Protein AF-A0A9W6NDG2-F1 (afdb_monomer_lite)

Sequence (120 aa):
MRDALAKLLATNRRLLDIEREAEAARCLPAAYANAIERVSVSGDGYYSRSTPEDIERVKAAQKKLAAEERRRGEIERDEMLRALGLELDAIRATLPGLAAAASIELGAIPRAMMEGRANG

pLDDT: mean 81.16, std 15.01, range [40.09, 95.56]

Structure (mmCIF, N/CA/C/O backbone):
data_AF-A0A9W6NDG2-F1
#
_entry.id   AF-A0A9W6NDG2-F1
#
loop_
_atom_site.group_PDB
_atom_site.id
_atom_site.type_symbol
_atom_site.label_atom_id
_atom_site.label_alt_id
_atom_site.label_comp_id
_atom_site.label_asym_id
_atom_site.label_entity_id
_atom_site.label_seq_id
_atom_site.pdbx_PDB_ins_code
_atom_site.Cartn_x
_atom_site.Cartn_y
_atom_site.Cartn_z
_atom_site.occupancy
_atom_site.B_iso_or_equiv
_atom_site.auth_seq_id
_atom_site.auth_comp_id
_atom_site.auth_asym_id
_atom_site.auth_atom_id
_atom_site.pdbx_PDB_model_num
ATOM 1 N N . MET A 1 1 ? -26.406 -8.071 23.190 1.00 55.78 1 MET A N 1
ATOM 2 C CA . MET A 1 1 ? -25.257 -7.672 24.040 1.00 55.78 1 MET A CA 1
ATOM 3 C C . MET A 1 1 ? -23.975 -8.439 23.670 1.00 55.78 1 MET A C 1
ATOM 5 O O . MET A 1 1 ? -23.238 -8.838 24.557 1.00 55.78 1 MET A O 1
ATOM 9 N N . ARG A 1 2 ? -23.703 -8.685 22.377 1.00 62.06 2 ARG A N 1
ATOM 10 C CA . ARG A 1 2 ? -22.411 -9.214 21.874 1.00 62.06 2 ARG A CA 1
ATOM 11 C C . ARG A 1 2 ? -21.864 -8.346 20.730 1.00 62.06 2 ARG A C 1
ATOM 13 O O . ARG A 1 2 ? -20.971 -8.761 19.993 1.00 62.06 2 ARG A O 1
ATOM 20 N N . ASP A 1 3 ? -22.440 -7.162 20.549 1.00 85.31 3 ASP A N 1
ATOM 21 C CA . ASP A 1 3 ? -22.227 -6.359 19.346 1.00 85.31 3 ASP A CA 1
ATOM 22 C C . ASP A 1 3 ? -20.915 -5.585 19.430 1.00 85.31 3 ASP A C 1
ATOM 24 O O . AS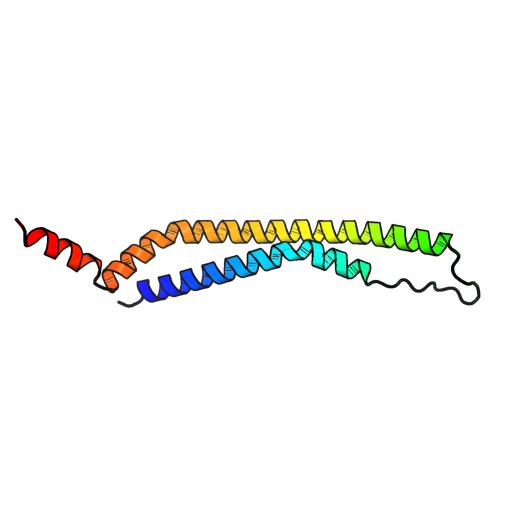P A 1 3 ? -20.247 -5.414 18.412 1.00 85.31 3 ASP A O 1
ATOM 28 N N . ALA A 1 4 ? -20.518 -5.133 20.624 1.00 84.06 4 ALA A N 1
ATOM 29 C CA . ALA A 1 4 ? -19.275 -4.389 20.792 1.00 84.06 4 ALA A CA 1
ATOM 30 C C . ALA A 1 4 ? -18.058 -5.312 20.668 1.00 84.06 4 ALA A C 1
ATOM 32 O O . ALA A 1 4 ? -17.102 -4.965 19.976 1.00 84.06 4 ALA A O 1
ATOM 33 N N . LEU A 1 5 ? -18.121 -6.515 21.251 1.00 85.00 5 LEU A N 1
ATOM 34 C CA . LEU A 1 5 ? -17.067 -7.522 21.098 1.00 85.00 5 LEU A CA 1
ATOM 35 C C . LEU A 1 5 ? -16.884 -7.945 19.630 1.00 85.00 5 LEU A C 1
ATOM 37 O O . LEU A 1 5 ? -15.759 -8.007 19.136 1.00 85.00 5 LEU A O 1
ATOM 41 N N . ALA A 1 6 ? -17.984 -8.209 18.918 1.00 89.12 6 ALA A N 1
ATOM 42 C CA . ALA A 1 6 ? -17.937 -8.585 17.507 1.00 89.12 6 ALA A CA 1
ATOM 43 C C . ALA A 1 6 ? -17.346 -7.463 16.636 1.00 89.12 6 ALA A C 1
ATOM 45 O O . ALA A 1 6 ? -16.504 -7.728 15.777 1.00 89.12 6 ALA A O 1
ATOM 46 N N . LYS A 1 7 ? -17.730 -6.205 16.898 1.00 90.44 7 LYS A N 1
ATOM 47 C CA . LYS A 1 7 ? -17.163 -5.030 16.221 1.00 90.44 7 LYS A CA 1
ATOM 48 C C . LYS A 1 7 ? -15.672 -4.876 16.512 1.00 90.44 7 LYS A C 1
ATOM 50 O O . LYS A 1 7 ? -14.912 -4.680 15.575 1.00 90.44 7 LYS A O 1
ATOM 55 N N . LEU A 1 8 ? -15.239 -5.046 17.762 1.00 88.94 8 LEU A N 1
ATOM 56 C CA . LEU A 1 8 ? -13.824 -4.976 18.140 1.00 88.94 8 LEU A CA 1
ATOM 57 C C . LEU A 1 8 ? -12.981 -6.039 17.413 1.00 88.94 8 LEU A C 1
ATOM 59 O O . LEU A 1 8 ? -11.905 -5.734 16.904 1.00 88.94 8 LEU A O 1
ATOM 63 N N . LEU A 1 9 ? -13.481 -7.276 17.318 1.00 89.50 9 LEU A N 1
ATOM 64 C CA . LEU A 1 9 ? -12.813 -8.350 16.575 1.00 89.50 9 LEU A CA 1
ATOM 65 C C . LEU A 1 9 ? -12.723 -8.042 15.075 1.00 89.50 9 LEU A C 1
ATOM 67 O O . LEU A 1 9 ? -11.677 -8.267 14.467 1.00 89.50 9 LEU A O 1
ATOM 71 N N . ALA A 1 10 ? -13.790 -7.498 14.484 1.00 92.44 10 ALA A N 1
ATOM 72 C CA . ALA A 1 10 ? -13.783 -7.064 13.090 1.00 92.44 10 ALA A CA 1
ATOM 73 C C . ALA A 1 10 ? -12.782 -5.919 12.854 1.00 92.44 10 ALA A C 1
ATOM 75 O O . ALA A 1 10 ? -12.019 -5.967 11.892 1.00 92.44 10 ALA A O 1
ATOM 76 N N . THR A 1 11 ? -12.723 -4.936 13.758 1.00 91.88 11 THR A N 1
ATOM 77 C CA . THR A 1 11 ? -11.747 -3.840 13.706 1.00 91.88 11 THR A CA 1
ATOM 78 C C . THR A 1 11 ? -10.311 -4.355 13.810 1.00 91.88 11 THR A C 1
ATOM 80 O O . THR A 1 11 ? -9.472 -3.959 13.007 1.00 91.88 11 THR A O 1
ATOM 83 N N . ASN A 1 12 ? -10.024 -5.289 14.724 1.00 90.69 12 ASN A N 1
ATOM 84 C CA . ASN A 1 12 ? -8.699 -5.912 14.829 1.00 90.69 12 ASN A CA 1
ATOM 85 C C . ASN A 1 12 ? -8.310 -6.666 13.555 1.00 90.69 12 ASN A C 1
ATOM 87 O O . ASN A 1 12 ? -7.174 -6.564 13.100 1.00 90.69 12 ASN A O 1
ATOM 91 N N . ARG A 1 13 ? -9.252 -7.394 12.947 1.00 93.88 13 ARG A N 1
ATOM 92 C CA . ARG A 1 13 ? -9.007 -8.054 11.663 1.00 93.88 13 ARG A CA 1
ATOM 93 C C . ARG A 1 13 ? -8.695 -7.038 10.564 1.00 93.88 13 ARG A C 1
ATOM 95 O O . ARG A 1 13 ? -7.747 -7.246 9.817 1.00 93.88 13 ARG A O 1
ATOM 102 N N . ARG A 1 14 ? -9.432 -5.924 10.509 1.00 94.75 14 ARG A N 1
ATOM 103 C CA . ARG A 1 14 ? -9.173 -4.871 9.522 1.00 94.75 14 ARG A CA 1
ATOM 104 C C . ARG A 1 14 ? -7.803 -4.221 9.712 1.00 94.75 14 ARG A C 1
ATOM 106 O O . ARG A 1 14 ? -7.142 -3.958 8.719 1.00 94.75 14 ARG A O 1
ATOM 113 N N . LEU A 1 15 ? -7.348 -4.016 10.951 1.00 91.56 15 LEU A N 1
ATOM 114 C CA . LEU A 1 15 ? -5.992 -3.520 11.223 1.00 91.56 15 LEU A CA 1
ATOM 115 C C . LEU A 1 15 ? -4.914 -4.440 10.629 1.00 91.56 15 LEU A C 1
ATOM 117 O O . LEU A 1 15 ? -3.996 -3.950 9.979 1.00 91.56 15 LEU A O 1
ATOM 121 N N . LEU A 1 16 ? -5.064 -5.760 10.780 1.00 92.94 16 LEU A N 1
ATOM 122 C CA . LEU A 1 16 ? -4.153 -6.737 10.167 1.00 92.94 16 LEU A CA 1
ATOM 123 C C . LEU A 1 16 ? -4.206 -6.692 8.632 1.00 92.94 16 LEU A C 1
ATOM 125 O O . LEU A 1 16 ? -3.173 -6.786 7.969 1.00 92.94 16 LEU A O 1
ATOM 129 N N . ASP A 1 17 ? -5.401 -6.536 8.059 1.00 94.88 17 ASP A N 1
ATOM 130 C CA . ASP A 1 17 ? -5.560 -6.405 6.608 1.00 94.88 17 ASP A CA 1
ATOM 131 C C . ASP A 1 17 ? -4.893 -5.119 6.086 1.00 94.88 17 ASP A C 1
ATOM 133 O O . ASP A 1 17 ? -4.199 -5.170 5.072 1.00 94.88 17 ASP A O 1
ATOM 137 N N . ILE A 1 18 ? -5.014 -3.998 6.810 1.00 92.69 18 ILE A N 1
ATOM 138 C CA . ILE A 1 18 ? -4.339 -2.730 6.489 1.00 92.69 18 ILE A CA 1
ATOM 139 C C . ILE A 1 18 ? -2.816 -2.893 6.514 1.00 92.69 18 ILE A C 1
ATOM 141 O O . ILE A 1 18 ? -2.141 -2.412 5.605 1.00 92.69 18 ILE A O 1
ATOM 145 N N . GLU A 1 19 ? -2.256 -3.576 7.517 1.00 92.31 19 GLU A N 1
ATOM 146 C CA . GLU A 1 19 ? -0.812 -3.845 7.571 1.00 92.31 19 GLU A CA 1
ATOM 147 C C . GLU A 1 19 ? -0.345 -4.642 6.347 1.00 92.31 19 GLU A C 1
ATOM 149 O O . GLU A 1 19 ? 0.666 -4.303 5.724 1.00 92.31 19 GLU A O 1
ATOM 154 N N . ARG A 1 20 ? -1.114 -5.661 5.947 1.00 93.50 20 ARG A N 1
ATOM 155 C CA . ARG A 1 20 ? -0.815 -6.471 4.760 1.00 93.50 20 ARG A CA 1
ATOM 156 C C . ARG A 1 20 ? -0.928 -5.667 3.462 1.00 93.50 20 A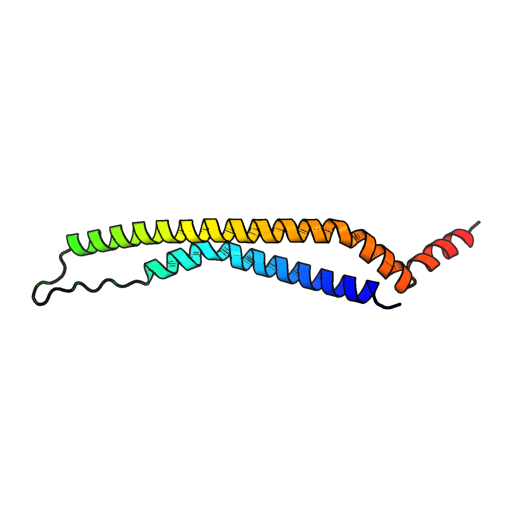RG A C 1
ATOM 158 O O . ARG A 1 20 ? -0.085 -5.812 2.579 1.00 93.50 20 ARG A O 1
ATOM 165 N N . GLU A 1 21 ? -1.960 -4.837 3.331 1.00 93.44 21 GLU A N 1
ATOM 166 C CA . GLU A 1 21 ? -2.175 -3.963 2.170 1.00 93.44 21 GLU A CA 1
ATOM 167 C C . GLU A 1 21 ? -1.081 -2.893 2.056 1.00 93.44 21 GLU A C 1
ATOM 169 O O . GLU A 1 21 ? -0.591 -2.633 0.958 1.00 93.44 21 GLU A O 1
ATOM 174 N N . ALA A 1 22 ? -0.636 -2.326 3.180 1.00 91.81 22 ALA A N 1
ATOM 175 C CA . ALA A 1 22 ? 0.465 -1.370 3.209 1.00 91.81 22 ALA A CA 1
ATOM 176 C C . ALA A 1 22 ? 1.783 -2.006 2.741 1.00 91.81 22 ALA A C 1
ATOM 178 O O . ALA A 1 22 ? 2.539 -1.378 1.998 1.00 91.81 22 ALA A O 1
ATOM 179 N N . GLU A 1 23 ? 2.052 -3.252 3.135 1.00 92.56 23 GLU A N 1
ATOM 180 C CA . GLU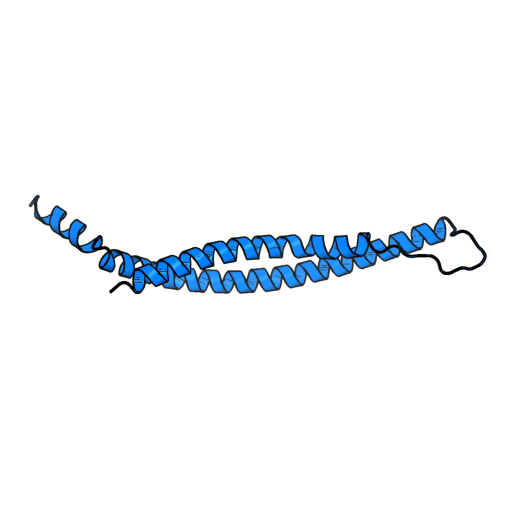 A 1 23 ? 3.233 -3.978 2.668 1.00 92.56 23 GLU A CA 1
ATOM 181 C C . GLU A 1 23 ? 3.156 -4.280 1.166 1.00 92.56 23 GLU A C 1
ATOM 183 O O . GLU A 1 23 ? 4.113 -4.029 0.435 1.00 92.56 23 GLU A O 1
ATOM 188 N N . ALA A 1 24 ? 1.990 -4.707 0.670 1.00 89.94 24 ALA A N 1
ATOM 189 C CA . ALA A 1 24 ? 1.775 -4.911 -0.762 1.00 89.94 24 ALA A CA 1
ATOM 190 C C . ALA A 1 24 ? 1.979 -3.614 -1.569 1.00 89.94 24 ALA A C 1
ATOM 192 O O . ALA A 1 24 ? 2.661 -3.630 -2.596 1.00 89.94 24 ALA A O 1
ATOM 193 N N . ALA A 1 25 ? 1.460 -2.482 -1.079 1.00 88.69 25 ALA A N 1
ATOM 194 C CA . ALA A 1 25 ? 1.637 -1.179 -1.716 1.00 88.69 25 ALA A CA 1
ATOM 195 C C . ALA A 1 25 ? 3.122 -0.785 -1.809 1.00 88.69 25 ALA A C 1
ATOM 197 O O . ALA A 1 25 ? 3.577 -0.292 -2.842 1.00 88.69 25 ALA A O 1
ATOM 198 N N . ARG A 1 26 ? 3.923 -1.052 -0.766 1.00 89.44 26 ARG A N 1
ATOM 199 C CA . ARG A 1 26 ? 5.373 -0.768 -0.766 1.00 89.44 26 ARG A CA 1
ATOM 200 C C . ARG A 1 26 ? 6.139 -1.536 -1.842 1.00 89.44 26 ARG A C 1
ATOM 202 O O . ARG A 1 26 ? 7.177 -1.051 -2.294 1.00 89.44 26 ARG A O 1
ATOM 209 N N . CYS A 1 27 ? 5.636 -2.691 -2.275 1.00 91.88 27 CYS A N 1
ATOM 210 C CA . CYS A 1 27 ? 6.245 -3.488 -3.338 1.00 91.88 27 CYS A CA 1
ATOM 211 C C . CYS A 1 27 ? 5.907 -3.000 -4.760 1.00 91.88 27 CYS A C 1
ATOM 213 O O . CYS A 1 27 ? 6.610 -3.387 -5.699 1.00 91.88 27 CYS A O 1
ATOM 215 N N . LEU A 1 28 ? 4.890 -2.145 -4.946 1.00 87.00 28 LEU A N 1
ATOM 216 C CA . LEU A 1 28 ? 4.432 -1.700 -6.273 1.00 87.00 28 LEU A CA 1
ATOM 217 C C . LEU A 1 28 ? 5.532 -1.066 -7.141 1.00 87.00 28 LEU A C 1
ATOM 219 O O . LEU A 1 28 ? 5.680 -1.500 -8.285 1.00 87.00 28 LEU A O 1
ATOM 223 N N . PRO A 1 29 ? 6.375 -0.134 -6.642 1.00 89.06 29 PRO A N 1
ATOM 224 C CA . PRO A 1 29 ? 7.432 0.460 -7.464 1.00 89.06 29 PRO A CA 1
ATOM 225 C C . PRO A 1 29 ? 8.382 -0.578 -8.070 1.00 89.06 29 PRO A C 1
ATOM 227 O O . PRO A 1 29 ? 8.810 -0.449 -9.216 1.00 89.06 29 PRO A O 1
ATOM 230 N N . ALA A 1 30 ? 8.711 -1.620 -7.301 1.00 87.06 30 ALA A N 1
ATOM 231 C CA . ALA A 1 30 ? 9.585 -2.694 -7.755 1.00 87.06 30 ALA A CA 1
ATOM 232 C C . ALA A 1 30 ? 8.871 -3.618 -8.751 1.00 87.06 30 ALA A C 1
ATOM 234 O O . ALA A 1 30 ? 9.467 -4.003 -9.752 1.00 87.06 30 ALA A O 1
ATOM 235 N N . ALA A 1 31 ? 7.597 -3.943 -8.515 1.00 87.00 31 ALA A N 1
ATOM 236 C CA . ALA A 1 31 ? 6.808 -4.768 -9.429 1.00 87.00 31 ALA A CA 1
ATOM 237 C C . ALA A 1 31 ? 6.689 -4.129 -10.825 1.00 87.00 31 ALA A C 1
ATOM 239 O O . ALA A 1 31 ? 6.907 -4.805 -11.831 1.00 87.00 31 ALA A O 1
ATOM 240 N N . TYR A 1 32 ? 6.425 -2.821 -10.875 1.00 83.12 32 TYR A N 1
ATOM 241 C CA . TYR A 1 32 ? 6.324 -2.052 -12.116 1.00 83.12 32 TYR A CA 1
ATOM 242 C C . TYR A 1 32 ? 7.664 -1.966 -12.860 1.00 83.12 32 TYR A C 1
ATOM 244 O O . TYR A 1 32 ? 7.724 -2.232 -14.060 1.00 83.12 32 TYR A O 1
ATOM 252 N N . ALA A 1 33 ? 8.762 -1.675 -12.154 1.00 81.38 33 ALA A N 1
ATOM 253 C CA . ALA A 1 33 ? 10.097 -1.656 -12.756 1.00 81.38 33 ALA A CA 1
ATOM 254 C C . ALA A 1 33 ? 10.486 -3.030 -13.338 1.00 81.38 33 ALA A C 1
ATOM 256 O O . ALA A 1 33 ? 10.915 -3.130 -14.489 1.00 81.38 33 ALA A O 1
ATOM 257 N N . ASN A 1 34 ? 10.260 -4.102 -12.572 1.00 85.69 34 ASN A N 1
ATOM 258 C CA . ASN A 1 34 ? 10.605 -5.468 -12.969 1.00 85.69 34 ASN A CA 1
ATOM 259 C C . ASN A 1 34 ? 9.798 -5.955 -14.181 1.00 85.69 34 ASN A C 1
ATOM 261 O O . ASN A 1 34 ? 10.292 -6.772 -14.957 1.00 85.69 34 ASN A O 1
ATOM 265 N N . ALA A 1 35 ? 8.562 -5.479 -14.361 1.00 80.88 35 ALA A N 1
ATOM 266 C CA . ALA A 1 35 ? 7.762 -5.812 -15.537 1.00 80.88 35 ALA A CA 1
ATOM 267 C C . ALA A 1 35 ? 8.445 -5.340 -16.833 1.00 80.88 35 ALA A C 1
ATOM 269 O O . ALA A 1 35 ? 8.439 -6.071 -17.822 1.00 80.88 35 ALA A O 1
ATOM 270 N N . ILE A 1 36 ? 9.099 -4.173 -16.802 1.00 81.69 36 ILE A N 1
ATOM 271 C CA . ILE A 1 36 ? 9.821 -3.608 -17.949 1.00 81.69 36 ILE A CA 1
ATOM 272 C C . ILE A 1 36 ? 11.158 -4.297 -18.196 1.00 81.69 36 ILE A C 1
ATOM 274 O O . ILE A 1 36 ? 11.506 -4.554 -19.346 1.00 81.69 36 ILE A O 1
ATOM 278 N N . GLU A 1 37 ? 11.892 -4.653 -17.143 1.00 74.12 37 GLU A N 1
ATOM 279 C CA . GLU A 1 37 ? 13.172 -5.362 -17.288 1.00 74.12 37 GLU A CA 1
ATOM 280 C C . GLU A 1 37 ? 13.021 -6.724 -17.986 1.00 74.12 37 GLU A C 1
ATOM 282 O O . GLU A 1 37 ? 13.960 -7.218 -18.609 1.00 74.12 37 GLU A O 1
ATOM 287 N N . ARG A 1 38 ? 11.823 -7.320 -17.935 1.00 73.75 38 ARG A N 1
ATOM 288 C CA . ARG A 1 38 ? 11.499 -8.590 -18.606 1.00 73.75 38 ARG A CA 1
ATOM 289 C C . ARG A 1 38 ? 11.041 -8.422 -20.057 1.00 73.75 38 ARG A C 1
ATOM 291 O O . ARG A 1 38 ? 10.884 -9.429 -20.747 1.00 73.75 38 ARG A O 1
ATOM 298 N N . VAL A 1 39 ? 10.835 -7.194 -20.537 1.00 71.75 39 VAL A N 1
ATOM 299 C CA . VAL A 1 39 ? 10.447 -6.930 -21.929 1.00 71.75 39 VAL A CA 1
ATOM 300 C C . VAL A 1 39 ? 11.652 -7.163 -22.838 1.00 71.75 39 VAL A C 1
ATOM 302 O O . VAL A 1 39 ? 12.559 -6.337 -22.918 1.00 71.75 39 VAL A O 1
ATOM 305 N N . SER A 1 40 ? 11.663 -8.286 -23.555 1.00 62.31 40 SER A N 1
ATOM 306 C CA . SER A 1 40 ? 12.647 -8.548 -24.605 1.00 62.31 40 SER A CA 1
ATOM 307 C C . SER A 1 40 ? 12.277 -7.788 -25.878 1.00 62.31 40 SER A C 1
ATOM 309 O O . SER A 1 40 ? 11.199 -8.002 -26.433 1.00 62.31 40 SER A O 1
ATOM 311 N N . VAL A 1 41 ? 13.176 -6.942 -26.378 1.00 62.38 41 VAL A N 1
ATOM 312 C CA . VAL A 1 41 ? 13.015 -6.300 -27.689 1.00 62.38 41 VAL A CA 1
ATOM 313 C C . VAL A 1 41 ? 13.640 -7.208 -28.746 1.00 62.38 41 VAL A C 1
ATOM 315 O O . VAL A 1 41 ? 14.860 -7.370 -28.772 1.00 62.38 41 VAL A O 1
ATOM 318 N N . SER A 1 42 ? 12.824 -7.824 -29.607 1.00 58.12 42 SER A N 1
ATOM 319 C CA . SER A 1 42 ? 13.339 -8.497 -30.804 1.00 58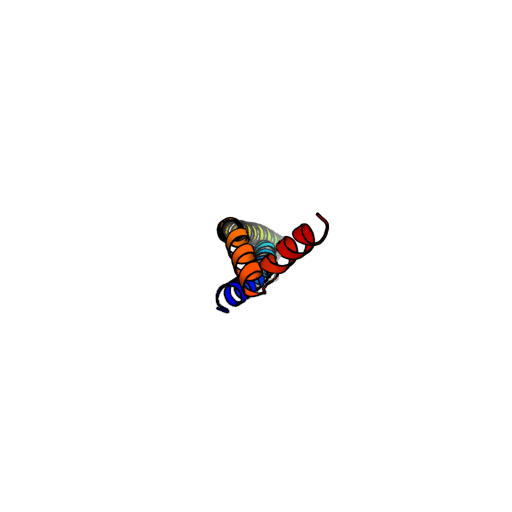.12 42 SER A CA 1
ATOM 320 C C . SER A 1 42 ? 13.580 -7.458 -31.894 1.00 58.12 42 SER A C 1
ATOM 322 O O . SER A 1 42 ? 12.661 -6.725 -32.258 1.00 58.12 42 SER A O 1
ATOM 324 N N . GLY A 1 43 ? 14.803 -7.391 -32.417 1.00 56.88 43 GLY A N 1
ATOM 325 C CA . GLY A 1 43 ? 15.098 -6.578 -33.592 1.00 56.88 43 GLY A CA 1
ATOM 326 C C . GLY A 1 43 ? 14.376 -7.147 -34.810 1.00 56.88 43 GLY A C 1
ATOM 327 O O . GLY A 1 43 ? 14.679 -8.257 -35.238 1.00 56.88 43 GLY A O 1
ATOM 328 N N . ASP A 1 44 ? 13.418 -6.400 -35.347 1.00 60.69 44 ASP A N 1
ATOM 329 C CA . ASP A 1 44 ? 12.777 -6.716 -36.618 1.00 60.69 44 ASP A CA 1
ATOM 330 C C . ASP A 1 44 ? 13.736 -6.285 -37.736 1.00 60.69 44 ASP A C 1
ATOM 332 O O . ASP A 1 44 ? 14.003 -5.098 -37.926 1.00 60.69 44 ASP A O 1
ATOM 336 N N . GLY A 1 45 ? 14.384 -7.239 -38.399 1.00 52.72 45 GLY A N 1
ATOM 337 C CA . GLY A 1 45 ? 15.458 -6.910 -39.332 1.00 52.72 45 GLY A CA 1
ATOM 338 C C . GLY A 1 45 ? 15.974 -8.118 -40.086 1.00 52.72 45 GLY A C 1
ATOM 339 O O . GLY A 1 45 ? 17.036 -8.648 -39.776 1.00 52.72 45 GLY A O 1
ATOM 340 N N . TYR A 1 46 ? 15.211 -8.514 -41.100 1.00 55.47 46 TYR A N 1
ATOM 341 C CA . TYR A 1 46 ? 15.348 -9.692 -41.958 1.00 55.47 46 TYR A CA 1
ATOM 342 C C . TYR A 1 46 ? 16.751 -10.024 -42.524 1.00 55.47 46 TYR A C 1
ATOM 344 O O . TYR A 1 46 ? 16.883 -11.102 -43.090 1.00 55.47 46 TYR A O 1
ATOM 352 N N . TYR A 1 47 ? 17.804 -9.197 -42.381 1.00 50.09 47 TYR A N 1
ATOM 353 C CA . TYR A 1 47 ? 19.135 -9.489 -42.955 1.00 50.09 47 TYR A CA 1
ATOM 354 C C . TYR A 1 47 ? 20.381 -8.946 -42.210 1.00 50.09 47 TYR A C 1
ATOM 356 O O . TYR A 1 47 ? 21.487 -9.089 -42.730 1.00 50.09 47 TYR A O 1
ATOM 364 N N . SER A 1 48 ? 20.293 -8.389 -40.993 1.00 61.19 48 SER A N 1
ATOM 365 C CA . SER A 1 48 ? 21.494 -7.906 -40.273 1.00 61.19 48 SER A CA 1
ATOM 366 C C . SER A 1 48 ? 21.465 -8.230 -38.782 1.00 61.19 48 SER A C 1
ATOM 368 O O . SER A 1 48 ? 20.517 -7.874 -38.086 1.00 61.19 48 SER A O 1
ATOM 370 N N . ARG A 1 49 ? 22.528 -8.875 -38.274 1.00 66.69 49 ARG A N 1
ATOM 371 C CA . ARG A 1 49 ? 22.735 -9.058 -36.826 1.00 66.69 49 ARG A CA 1
ATOM 372 C C . ARG A 1 49 ? 22.721 -7.688 -36.144 1.00 66.69 49 ARG A C 1
ATOM 374 O O . ARG A 1 49 ? 23.376 -6.773 -36.637 1.00 66.69 49 ARG A O 1
ATOM 381 N N . SER A 1 50 ? 22.012 -7.571 -35.021 1.00 68.94 50 SER A N 1
ATOM 382 C CA . SER A 1 50 ? 22.003 -6.357 -34.199 1.00 68.94 50 SER A CA 1
ATOM 383 C C . SER A 1 50 ? 23.430 -5.910 -33.901 1.00 68.94 50 SER A C 1
ATOM 385 O O . SER A 1 50 ? 24.259 -6.717 -33.466 1.00 68.94 50 SER A O 1
ATOM 387 N N . THR A 1 51 ? 23.727 -4.636 -34.146 1.00 78.31 51 THR A N 1
ATOM 388 C CA . THR A 1 51 ? 25.038 -4.083 -33.808 1.00 78.31 51 THR A CA 1
ATOM 389 C C . THR A 1 51 ? 25.133 -3.854 -32.294 1.00 78.31 51 THR A C 1
ATOM 391 O O . THR A 1 51 ? 24.103 -3.716 -31.624 1.00 78.31 51 THR A O 1
ATOM 394 N N . PRO A 1 52 ? 26.344 -3.782 -31.714 1.00 80.50 52 PRO A N 1
ATOM 395 C CA . PRO A 1 52 ? 26.512 -3.392 -30.314 1.00 80.50 52 PRO A CA 1
ATOM 396 C C . PRO A 1 52 ? 25.816 -2.065 -29.963 1.00 80.50 52 PRO A C 1
ATOM 398 O O . PRO A 1 52 ? 25.250 -1.939 -28.881 1.00 80.50 52 PRO A O 1
ATOM 401 N N . GLU A 1 53 ? 25.781 -1.103 -30.888 1.00 82.50 53 GLU A N 1
ATOM 402 C CA . GLU A 1 53 ? 25.092 0.182 -30.702 1.00 82.50 53 GLU A CA 1
ATOM 403 C C . GLU A 1 53 ? 23.566 0.038 -30.624 1.00 82.50 53 GLU A C 1
ATOM 405 O O . GLU A 1 53 ? 22.911 0.771 -29.882 1.00 82.50 53 GLU A O 1
ATOM 410 N N . ASP A 1 54 ? 22.978 -0.913 -31.352 1.00 78.25 54 ASP A N 1
ATOM 411 C CA . ASP A 1 54 ? 21.538 -1.191 -31.278 1.00 78.25 5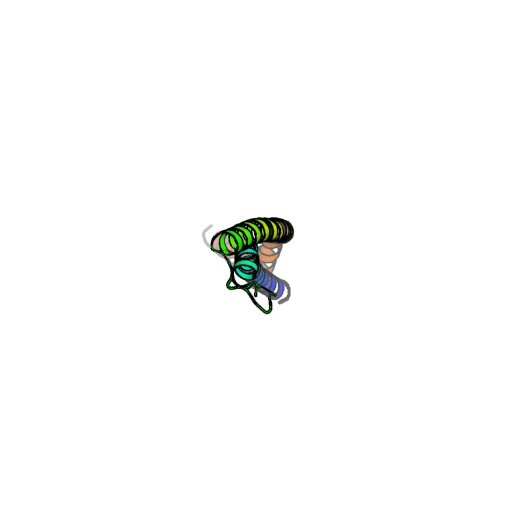4 ASP A CA 1
ATOM 412 C C . ASP A 1 54 ? 21.169 -1.817 -29.932 1.00 78.25 54 ASP A C 1
ATOM 414 O O . ASP A 1 54 ? 20.169 -1.438 -29.320 1.00 78.25 54 ASP A O 1
ATOM 418 N N . ILE A 1 55 ? 22.019 -2.715 -29.426 1.00 80.81 55 ILE A N 1
ATOM 419 C CA . ILE A 1 55 ? 21.860 -3.327 -28.102 1.00 80.81 55 ILE A CA 1
ATOM 420 C C . ILE A 1 55 ? 21.928 -2.254 -27.007 1.00 80.81 55 ILE A C 1
ATOM 422 O O . ILE A 1 55 ? 21.084 -2.232 -26.111 1.00 80.81 55 ILE A O 1
ATOM 426 N N . GLU A 1 56 ? 22.893 -1.336 -27.083 1.00 84.12 56 GLU A N 1
ATOM 427 C CA . GLU A 1 56 ? 23.017 -0.250 -26.105 1.00 84.12 56 GLU A CA 1
ATOM 428 C C . GLU A 1 56 ? 21.847 0.744 -26.181 1.00 84.12 56 GLU A C 1
ATOM 430 O O . GLU A 1 56 ? 21.340 1.178 -25.143 1.00 84.12 56 GLU A O 1
ATOM 435 N N . ARG A 1 57 ? 21.332 1.047 -27.383 1.00 83.56 57 ARG A N 1
ATOM 436 C CA . ARG A 1 57 ? 20.119 1.870 -27.549 1.00 83.56 57 ARG A CA 1
ATOM 437 C C . ARG A 1 57 ? 18.888 1.221 -26.918 1.00 83.56 57 ARG A C 1
ATOM 439 O O . ARG A 1 57 ? 18.139 1.902 -26.216 1.00 83.56 57 ARG A O 1
ATOM 446 N N . VAL A 1 58 ? 18.705 -0.085 -27.110 1.00 82.75 58 VAL A N 1
ATOM 447 C CA . VAL A 1 58 ? 17.611 -0.851 -26.493 1.00 82.75 58 VAL A CA 1
ATOM 448 C C . VAL A 1 58 ? 17.729 -0.851 -24.970 1.00 82.75 58 VAL A C 1
ATOM 450 O O . VAL A 1 58 ? 16.754 -0.531 -24.293 1.00 82.75 58 VAL A O 1
ATOM 453 N N . LYS A 1 59 ? 18.917 -1.118 -24.415 1.00 84.00 59 LYS A N 1
ATOM 454 C CA . LYS A 1 59 ? 19.144 -1.066 -22.960 1.00 84.00 59 LYS A CA 1
ATOM 455 C C . LYS A 1 59 ? 18.870 0.322 -22.383 1.00 84.00 59 LYS A C 1
ATOM 457 O O . LYS A 1 59 ? 18.263 0.445 -21.320 1.00 84.00 59 LYS A O 1
ATOM 462 N N . ALA A 1 60 ? 19.296 1.379 -23.076 1.00 86.25 60 ALA A N 1
ATOM 463 C CA . ALA A 1 60 ? 19.042 2.750 -22.649 1.00 86.25 60 ALA A CA 1
ATOM 464 C C . ALA A 1 60 ? 17.538 3.076 -22.645 1.00 86.25 60 ALA A C 1
ATOM 466 O O . ALA A 1 60 ? 17.055 3.719 -21.711 1.00 86.25 60 ALA A O 1
ATOM 467 N N . ALA A 1 61 ? 16.794 2.607 -23.651 1.00 85.75 61 ALA A N 1
ATOM 468 C CA . ALA A 1 61 ? 15.342 2.749 -23.710 1.00 85.75 61 ALA A CA 1
ATOM 469 C C . ALA A 1 61 ? 14.639 1.952 -22.597 1.00 85.75 61 ALA A C 1
ATOM 471 O O . ALA A 1 61 ? 13.811 2.517 -21.885 1.00 85.75 61 ALA A O 1
ATOM 472 N N . GLN A 1 62 ? 15.026 0.691 -22.375 1.00 85.69 62 GLN A N 1
ATOM 473 C CA . GLN A 1 62 ? 14.514 -0.145 -21.280 1.00 85.69 62 GLN A CA 1
ATOM 474 C C . GLN A 1 62 ? 14.748 0.507 -19.916 1.00 85.69 62 GLN A C 1
ATOM 476 O O . GLN A 1 62 ? 13.835 0.569 -19.100 1.00 85.69 62 GLN A O 1
ATOM 481 N N . LYS A 1 63 ? 15.942 1.065 -19.679 1.00 87.44 63 LYS A N 1
AT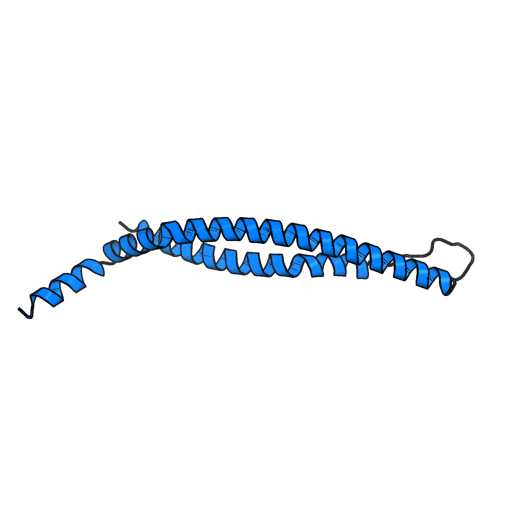OM 482 C CA . LYS A 1 63 ? 16.264 1.754 -18.423 1.00 87.44 63 LYS A CA 1
ATOM 483 C C . LYS A 1 63 ? 15.397 2.994 -18.197 1.00 87.44 63 LYS A C 1
ATOM 485 O O . LYS A 1 63 ? 14.963 3.231 -17.072 1.00 87.44 63 LYS A O 1
ATOM 490 N N . LYS A 1 64 ? 15.145 3.789 -19.244 1.00 88.62 64 LYS A N 1
ATOM 491 C CA . LYS A 1 64 ? 14.244 4.952 -19.158 1.00 88.62 64 LYS A CA 1
ATOM 492 C C . LYS A 1 64 ? 12.814 4.518 -18.849 1.00 88.62 64 LYS A C 1
ATOM 494 O O . LYS A 1 64 ? 12.221 5.039 -17.912 1.00 88.62 64 LYS A O 1
ATOM 499 N N . LEU A 1 65 ? 12.310 3.522 -19.574 1.00 88.31 65 LEU A N 1
ATOM 500 C CA . LEU A 1 65 ? 10.956 3.009 -19.386 1.00 88.31 65 LEU A CA 1
ATOM 501 C C . LEU A 1 65 ? 10.771 2.381 -17.993 1.00 88.31 65 LEU A C 1
ATOM 503 O O . LEU A 1 65 ? 9.774 2.641 -17.331 1.00 88.31 65 LEU A O 1
ATOM 507 N N . ALA A 1 66 ? 11.761 1.637 -17.491 1.00 87.56 66 ALA A N 1
ATOM 508 C CA . ALA A 1 66 ? 11.726 1.070 -16.143 1.00 87.56 66 ALA A CA 1
ATOM 509 C C . ALA A 1 66 ? 11.685 2.162 -15.060 1.00 87.56 66 ALA A C 1
ATOM 511 O O . ALA A 1 66 ? 10.990 2.010 -14.057 1.00 87.56 66 ALA A O 1
ATOM 512 N N . ALA A 1 67 ? 12.392 3.280 -15.262 1.00 88.62 67 ALA A N 1
ATOM 513 C CA . ALA A 1 67 ? 12.341 4.421 -14.350 1.00 88.62 67 ALA A CA 1
ATOM 514 C C . ALA A 1 67 ? 10.976 5.134 -14.376 1.00 88.62 67 ALA A C 1
ATOM 516 O O . ALA A 1 67 ? 10.480 5.544 -13.326 1.00 88.62 67 ALA A O 1
ATOM 517 N N . GLU A 1 68 ? 10.355 5.262 -15.550 1.00 91.56 68 GLU A N 1
ATOM 518 C CA . GLU A 1 68 ? 9.009 5.829 -15.693 1.00 91.56 68 GLU A CA 1
ATOM 519 C C . GLU A 1 68 ? 7.948 4.952 -15.019 1.00 91.56 68 GLU A C 1
ATOM 521 O O . GLU A 1 68 ? 7.136 5.459 -14.243 1.00 91.56 68 GLU A O 1
ATOM 526 N N . GLU A 1 69 ? 7.993 3.638 -15.238 1.00 90.25 69 GLU A N 1
ATOM 527 C CA . GLU A 1 69 ? 7.074 2.696 -14.595 1.00 90.25 69 GLU A CA 1
ATOM 528 C C . GLU A 1 69 ? 7.293 2.616 -13.083 1.00 90.25 69 GLU A C 1
ATOM 530 O O . GLU A 1 69 ? 6.329 2.612 -12.318 1.00 90.25 69 GLU A O 1
ATOM 535 N N . ARG A 1 70 ? 8.546 2.661 -12.613 1.00 91.31 70 ARG A N 1
ATOM 536 C CA . ARG A 1 70 ? 8.832 2.777 -11.178 1.00 91.31 70 ARG A CA 1
ATOM 537 C C . ARG A 1 70 ? 8.143 3.998 -10.573 1.00 91.31 70 ARG A C 1
ATOM 539 O O . ARG A 1 70 ? 7.521 3.884 -9.520 1.00 91.31 70 ARG A O 1
ATOM 546 N N . ARG A 1 71 ? 8.233 5.154 -11.239 1.00 93.06 71 ARG A N 1
ATOM 547 C CA . ARG A 1 71 ? 7.599 6.398 -10.783 1.00 93.06 71 ARG A CA 1
ATOM 548 C C . ARG A 1 71 ? 6.075 6.278 -10.742 1.00 93.06 71 ARG A C 1
ATOM 550 O O . ARG A 1 71 ? 5.459 6.806 -9.822 1.00 93.06 71 ARG A O 1
ATOM 557 N N . ARG A 1 72 ? 5.463 5.570 -11.697 1.00 91.75 72 ARG A N 1
ATOM 558 C CA . ARG A 1 72 ? 4.025 5.249 -11.653 1.00 91.75 72 ARG A CA 1
ATOM 559 C C . ARG A 1 72 ? 3.681 4.408 -10.425 1.00 91.75 72 ARG A C 1
ATOM 561 O O . ARG A 1 72 ? 2.777 4.779 -9.685 1.00 91.75 72 ARG A O 1
ATOM 568 N N . GLY A 1 73 ? 4.462 3.363 -10.153 1.00 91.19 73 GLY A N 1
ATOM 569 C CA . GLY A 1 73 ? 4.293 2.549 -8.948 1.00 91.19 73 GLY A CA 1
ATOM 570 C C . GLY A 1 73 ? 4.507 3.330 -7.643 1.00 91.19 73 GLY A C 1
ATOM 571 O O . GLY A 1 73 ? 3.870 3.024 -6.642 1.00 91.19 73 GLY A O 1
ATOM 572 N N . GLU A 1 74 ? 5.368 4.355 -7.629 1.00 93.12 74 GLU A N 1
ATOM 573 C CA . GLU A 1 74 ? 5.541 5.254 -6.473 1.00 93.12 74 GLU A CA 1
ATOM 574 C C . GLU A 1 74 ? 4.305 6.124 -6.230 1.00 93.12 74 GLU A C 1
ATOM 576 O O . GLU A 1 74 ? 3.880 6.250 -5.084 1.00 93.12 74 GLU A O 1
ATOM 581 N N . ILE A 1 75 ? 3.701 6.667 -7.291 1.00 94.81 75 ILE A N 1
ATOM 582 C CA . ILE A 1 75 ? 2.456 7.444 -7.197 1.00 94.81 75 ILE A CA 1
ATOM 583 C C . ILE A 1 75 ? 1.324 6.563 -6.660 1.00 94.81 75 ILE A C 1
ATOM 585 O O . ILE A 1 75 ? 0.674 6.935 -5.687 1.00 94.81 75 ILE A O 1
ATOM 589 N N . GLU A 1 76 ? 1.133 5.376 -7.240 1.00 93.75 76 GLU A N 1
ATOM 590 C CA . GLU A 1 76 ? 0.080 4.447 -6.813 1.00 93.75 76 GLU A CA 1
ATOM 591 C C . GLU A 1 76 ? 0.286 3.986 -5.362 1.00 93.75 76 GLU A C 1
ATOM 593 O O . GLU A 1 76 ? -0.650 4.005 -4.561 1.00 93.75 76 GLU A O 1
ATOM 598 N N . ARG A 1 77 ? 1.529 3.659 -4.977 1.00 95.56 77 ARG A N 1
ATOM 599 C CA . ARG A 1 77 ? 1.881 3.369 -3.580 1.00 95.56 77 ARG A CA 1
ATOM 600 C C . ARG A 1 77 ? 1.463 4.515 -2.663 1.00 95.56 77 ARG A C 1
ATOM 602 O O . ARG A 1 77 ? 0.870 4.260 -1.618 1.00 95.56 77 ARG A O 1
ATOM 609 N N . ASP A 1 78 ? 1.813 5.750 -3.004 1.00 95.25 78 ASP A N 1
ATOM 610 C CA . ASP A 1 78 ? 1.564 6.904 -2.139 1.00 95.25 78 ASP A CA 1
ATOM 611 C C . ASP A 1 78 ? 0.064 7.192 -1.997 1.00 95.25 78 ASP A C 1
ATOM 613 O O . ASP A 1 78 ? -0.404 7.492 -0.896 1.00 95.25 78 ASP A O 1
ATOM 617 N N . GLU A 1 79 ? -0.708 7.029 -3.072 1.00 95.06 79 GLU A N 1
ATOM 618 C CA . GLU A 1 79 ? -2.170 7.114 -3.042 1.00 95.06 79 GLU A CA 1
ATOM 619 C C . GLU A 1 79 ? -2.784 6.037 -2.138 1.00 95.06 79 GLU A C 1
ATOM 621 O O . GLU A 1 79 ? -3.599 6.357 -1.265 1.00 95.06 79 GLU A O 1
ATOM 626 N N . MET A 1 80 ? -2.345 4.781 -2.274 1.00 94.12 80 MET A N 1
ATOM 627 C CA . MET A 1 80 ? -2.801 3.678 -1.425 1.00 94.12 80 MET A CA 1
ATOM 628 C C . MET A 1 80 ? -2.440 3.901 0.046 1.00 94.12 80 MET A C 1
ATOM 630 O O . MET A 1 80 ? -3.303 3.803 0.917 1.00 94.12 80 MET A O 1
ATOM 634 N N . LEU A 1 81 ? -1.184 4.247 0.344 1.00 93.50 81 LEU A N 1
ATOM 635 C CA . LEU A 1 81 ? -0.732 4.491 1.716 1.00 93.50 81 LEU A CA 1
ATOM 636 C C . LEU A 1 81 ? -1.463 5.674 2.353 1.00 93.50 81 LEU A C 1
ATOM 638 O O . LEU A 1 81 ? -1.771 5.632 3.545 1.00 93.50 81 LEU A O 1
ATOM 642 N N . ARG A 1 82 ? -1.787 6.711 1.574 1.00 95.50 82 ARG A N 1
ATOM 643 C CA . ARG A 1 82 ? -2.595 7.835 2.053 1.00 95.50 82 ARG A CA 1
ATOM 644 C C . ARG A 1 82 ? -4.015 7.397 2.404 1.00 95.50 82 ARG A C 1
ATOM 646 O O . ARG A 1 82 ? -4.511 7.785 3.460 1.00 95.50 82 ARG A O 1
ATOM 653 N N . ALA A 1 83 ? -4.660 6.600 1.553 1.00 94.56 83 ALA A N 1
ATOM 654 C CA . ALA A 1 83 ? -5.998 6.075 1.822 1.00 94.56 83 ALA A CA 1
ATOM 655 C C . ALA A 1 83 ? -6.016 5.185 3.078 1.00 94.56 83 ALA A C 1
ATOM 657 O O . ALA A 1 83 ? -6.848 5.390 3.963 1.00 94.56 83 ALA A O 1
ATOM 658 N N . LEU A 1 84 ? -5.044 4.275 3.205 1.00 93.75 84 LEU A N 1
ATOM 659 C CA . LEU A 1 84 ? -4.872 3.426 4.389 1.00 93.75 84 LEU A CA 1
ATOM 660 C C . LEU A 1 84 ? -4.591 4.245 5.657 1.00 93.75 84 LEU A C 1
ATOM 662 O O . LEU A 1 84 ? -5.101 3.920 6.726 1.00 93.75 84 LEU A O 1
ATOM 666 N N . GLY A 1 85 ? -3.815 5.327 5.549 1.00 93.88 85 GLY A N 1
ATOM 667 C CA . GLY A 1 85 ? -3.560 6.248 6.658 1.00 93.88 85 GLY A CA 1
ATOM 668 C C . GLY A 1 85 ? -4.839 6.908 7.179 1.00 93.88 85 GLY A C 1
ATOM 669 O O . GLY A 1 85 ? -5.079 6.909 8.385 1.00 93.88 85 GLY A O 1
ATOM 670 N N . LEU A 1 86 ? -5.700 7.392 6.278 1.00 94.94 86 LEU A N 1
ATOM 671 C CA . LEU A 1 86 ? -7.000 7.966 6.650 1.00 94.94 86 LEU A CA 1
ATOM 672 C C . LEU A 1 86 ? -7.910 6.933 7.327 1.00 94.94 86 LEU A C 1
ATOM 674 O O . LEU A 1 86 ? -8.597 7.251 8.298 1.00 94.94 86 LEU A O 1
ATOM 678 N N . GLU A 1 87 ? -7.903 5.694 6.837 1.00 94.62 87 GLU A N 1
ATOM 679 C CA . GLU A 1 87 ? -8.663 4.607 7.452 1.00 94.62 87 GLU A CA 1
ATOM 680 C C . GLU A 1 87 ? -8.140 4.262 8.856 1.00 94.62 87 GLU A C 1
ATOM 682 O O . GLU A 1 87 ? -8.930 4.121 9.793 1.00 94.62 87 GLU A O 1
ATOM 687 N N . LEU A 1 88 ? -6.817 4.191 9.036 1.00 93.31 88 LEU A N 1
ATOM 688 C CA . LEU A 1 88 ? -6.195 3.975 10.346 1.00 93.31 88 LEU A CA 1
ATOM 689 C C . LEU A 1 88 ? -6.579 5.060 11.346 1.00 93.31 88 LEU A C 1
ATOM 691 O O . LEU A 1 88 ? -6.864 4.746 12.502 1.00 93.31 88 LEU A O 1
ATOM 695 N N . ASP A 1 89 ? -6.610 6.319 10.923 1.00 93.25 89 ASP A N 1
ATOM 696 C CA . ASP A 1 89 ? -6.988 7.426 11.797 1.00 93.25 89 ASP A CA 1
ATOM 697 C C . ASP A 1 89 ? -8.468 7.349 12.203 1.00 93.25 89 ASP A C 1
ATOM 699 O O . ASP A 1 89 ? -8.799 7.552 13.376 1.00 93.25 89 ASP A O 1
ATOM 703 N N . ALA A 1 90 ? -9.355 6.943 11.289 1.00 92.12 90 ALA A N 1
ATOM 704 C CA . ALA A 1 90 ? -10.759 6.680 11.610 1.00 92.12 90 ALA A CA 1
ATOM 705 C C . ALA A 1 90 ? -10.926 5.510 12.602 1.00 92.12 90 ALA A C 1
ATOM 707 O O . ALA A 1 90 ? -11.716 5.588 13.551 1.00 92.12 90 ALA A O 1
ATOM 708 N N . ILE A 1 91 ? -10.151 4.433 12.433 1.00 92.00 91 ILE A N 1
ATOM 709 C CA . ILE A 1 91 ? -10.137 3.309 13.377 1.00 92.00 91 ILE A CA 1
ATOM 710 C C . ILE A 1 91 ? -9.621 3.769 14.744 1.00 92.00 91 ILE A C 1
ATOM 712 O O . ILE A 1 91 ? -10.257 3.496 15.760 1.00 92.00 91 ILE A O 1
ATOM 716 N N . ARG A 1 92 ? -8.517 4.520 14.797 1.00 90.94 92 ARG A N 1
ATOM 717 C CA . ARG A 1 92 ? -7.949 5.048 16.050 1.00 90.94 92 ARG A CA 1
ATOM 718 C C . ARG A 1 92 ? -8.926 5.938 16.810 1.00 90.94 92 ARG A C 1
ATOM 720 O O . ARG A 1 92 ? -8.961 5.874 18.035 1.00 90.94 92 ARG A O 1
ATOM 727 N N . ALA A 1 93 ? -9.737 6.724 16.104 1.00 92.31 93 ALA A N 1
ATOM 728 C CA . ALA A 1 93 ? -10.760 7.560 16.723 1.00 92.31 93 ALA A CA 1
ATOM 729 C C . ALA A 1 93 ? -11.877 6.740 17.398 1.00 92.31 93 ALA A C 1
ATOM 731 O O . ALA A 1 93 ? -12.432 7.161 18.411 1.00 92.31 93 ALA A O 1
ATOM 732 N N . THR A 1 94 ? -12.209 5.562 16.860 1.00 90.19 94 THR A N 1
ATOM 733 C CA . THR A 1 94 ? -13.353 4.748 17.314 1.00 90.19 94 THR A CA 1
ATOM 734 C C . THR A 1 94 ? -12.966 3.602 18.253 1.00 90.19 94 THR A C 1
ATOM 736 O O . THR A 1 94 ? -13.774 3.187 19.091 1.00 90.19 94 THR A O 1
ATOM 739 N N . LEU A 1 95 ? -11.725 3.116 18.164 1.00 89.19 95 LEU A N 1
ATOM 740 C CA . LEU A 1 95 ? -11.224 1.962 18.910 1.00 89.19 95 LEU A CA 1
ATOM 741 C C . LEU A 1 95 ? -11.354 2.099 20.441 1.00 89.19 95 LEU A C 1
ATOM 743 O O . LEU A 1 95 ? -11.802 1.132 21.060 1.00 89.19 95 LEU A O 1
ATOM 747 N N . PRO A 1 96 ? -11.063 3.255 21.081 1.00 90.31 96 PRO A N 1
ATOM 748 C CA . PRO A 1 96 ? -11.219 3.395 22.531 1.00 90.31 96 PRO A CA 1
ATOM 749 C C . PRO A 1 96 ? -12.668 3.203 22.996 1.00 90.31 96 PRO A C 1
ATOM 751 O O . PRO A 1 96 ? -12.919 2.528 23.994 1.00 90.31 96 PRO A O 1
ATOM 754 N N . GLY A 1 97 ? -13.633 3.747 22.246 1.00 88.81 97 GLY A N 1
ATOM 755 C CA . GLY A 1 97 ? -15.059 3.604 22.549 1.00 88.81 97 GLY A CA 1
ATOM 756 C C . GLY A 1 97 ? -15.542 2.161 22.397 1.00 88.81 97 GLY A C 1
ATOM 757 O O . GLY A 1 97 ? -16.270 1.655 23.253 1.00 88.81 97 GLY A O 1
ATOM 758 N N . LEU A 1 98 ? -15.083 1.468 21.350 1.00 88.81 98 LEU A N 1
ATOM 759 C CA . LEU A 1 98 ? -15.373 0.047 21.143 1.00 88.81 98 LEU A CA 1
ATOM 760 C C . LEU A 1 98 ? -14.755 -0.833 22.238 1.00 88.81 98 LEU A C 1
ATOM 762 O O . LEU A 1 98 ? -15.427 -1.727 22.749 1.00 88.81 98 LEU A O 1
ATOM 766 N N . ALA A 1 99 ? -13.511 -0.562 22.638 1.00 86.88 99 ALA A N 1
ATOM 767 C CA . ALA A 1 99 ? -12.826 -1.296 23.700 1.00 86.88 99 ALA A CA 1
ATOM 768 C C . ALA A 1 99 ? -13.511 -1.117 25.064 1.00 86.88 99 ALA A C 1
ATOM 770 O O . ALA A 1 99 ? -13.695 -2.092 25.799 1.00 86.88 99 ALA A O 1
ATOM 771 N N . ALA A 1 100 ? -13.948 0.105 25.387 1.00 86.44 100 ALA A N 1
ATOM 772 C CA . ALA A 1 100 ? -14.710 0.378 26.602 1.00 86.44 100 ALA A CA 1
ATOM 773 C C . ALA A 1 100 ? -16.050 -0.378 26.606 1.00 86.44 100 ALA A C 1
ATOM 775 O O . ALA A 1 100 ? -16.363 -1.072 27.574 1.00 86.44 100 ALA A O 1
ATOM 776 N N . ALA A 1 101 ? -16.807 -0.322 25.505 1.00 86.75 101 ALA A N 1
ATOM 777 C CA . ALA A 1 101 ? -18.082 -1.030 25.380 1.00 86.75 101 ALA A CA 1
ATOM 778 C C . ALA A 1 101 ? -17.915 -2.558 25.474 1.00 86.75 101 ALA A C 1
ATOM 780 O O . ALA A 1 101 ? -18.661 -3.217 26.199 1.00 86.75 101 ALA A O 1
ATOM 781 N N . ALA A 1 102 ? -16.898 -3.120 24.815 1.00 85.69 102 ALA A N 1
ATOM 782 C CA . ALA A 1 102 ? -16.575 -4.543 24.903 1.00 85.69 102 ALA A CA 1
ATOM 783 C C . ALA A 1 102 ? -16.172 -4.961 26.330 1.00 85.69 102 ALA A C 1
ATOM 785 O O . ALA A 1 102 ? -16.561 -6.031 26.793 1.00 85.69 102 ALA A O 1
ATOM 786 N N . SER A 1 103 ? -15.450 -4.108 27.064 1.00 84.94 103 SER A N 1
ATOM 787 C CA . SER A 1 103 ? -15.059 -4.373 28.459 1.00 84.94 103 SER A CA 1
ATOM 788 C C . SER A 1 103 ? -16.258 -4.396 29.418 1.00 84.94 103 SER A C 1
ATOM 790 O O . SER A 1 103 ? -16.260 -5.153 30.393 1.00 84.94 103 SER A O 1
ATOM 792 N N . ILE A 1 104 ? -17.297 -3.601 29.137 1.00 84.56 104 ILE A N 1
ATOM 793 C CA . ILE A 1 104 ? -18.579 -3.661 29.853 1.00 84.56 104 ILE A CA 1
ATOM 794 C C . ILE A 1 104 ? -19.308 -4.966 29.506 1.00 84.56 104 ILE A C 1
ATOM 796 O O . ILE A 1 104 ? -19.727 -5.676 30.419 1.00 84.56 104 ILE A O 1
ATOM 800 N N . GLU A 1 105 ? -19.418 -5.313 28.214 1.00 84.75 105 GLU A N 1
ATOM 801 C CA . GLU A 1 105 ? -20.081 -6.550 27.754 1.00 84.75 105 GLU A CA 1
ATOM 802 C C . GLU A 1 105 ? -19.430 -7.818 28.333 1.00 84.75 105 GLU A C 1
ATOM 804 O O . GLU A 1 105 ? -20.128 -8.766 28.686 1.00 84.75 105 GLU A O 1
ATOM 809 N N . LEU A 1 106 ? -18.102 -7.832 28.475 1.00 81.94 106 LEU A N 1
ATOM 810 C CA . LEU A 1 106 ? -17.348 -8.942 29.067 1.00 81.94 106 LEU A CA 1
ATOM 811 C C . LEU A 1 106 ? -17.441 -9.008 30.601 1.00 81.94 106 LEU A C 1
ATOM 813 O O . LEU A 1 106 ? -16.915 -9.942 31.206 1.00 81.94 106 LEU A O 1
ATOM 817 N N . GLY A 1 107 ? -18.075 -8.028 31.252 1.00 73.12 107 GLY A N 1
ATOM 818 C CA . GLY A 1 107 ? -18.132 -7.960 32.711 1.00 73.12 107 GLY A CA 1
ATOM 819 C C . GLY A 1 107 ? -16.775 -7.678 33.367 1.00 73.12 107 GLY A C 1
ATOM 820 O O . GLY A 1 107 ? -16.584 -8.019 34.536 1.00 73.12 107 GLY A O 1
ATOM 821 N N . ALA A 1 108 ? -15.840 -7.046 32.649 1.00 61.06 108 ALA A N 1
ATOM 822 C CA . ALA A 1 108 ? -14.540 -6.642 33.189 1.00 61.06 108 ALA A CA 1
ATOM 823 C C . ALA A 1 108 ? -14.640 -5.362 34.045 1.00 61.06 108 ALA A C 1
ATOM 825 O O . ALA A 1 108 ? -13.984 -5.251 35.078 1.00 61.06 108 ALA A O 1
ATOM 826 N N . ILE A 1 109 ? -15.513 -4.419 33.669 1.00 53.12 109 ILE A N 1
ATOM 827 C CA . ILE A 1 109 ? -15.685 -3.133 34.375 1.00 53.12 109 ILE A CA 1
ATOM 828 C C . ILE A 1 109 ? -16.472 -3.228 35.711 1.00 53.12 109 ILE A C 1
ATOM 830 O O . ILE A 1 109 ? -16.149 -2.472 36.627 1.00 53.12 109 ILE A O 1
ATOM 834 N N . PRO A 1 110 ? -17.417 -4.168 35.935 1.00 48.22 110 PRO A N 1
ATOM 835 C CA . PRO A 1 110 ? -18.067 -4.314 37.244 1.00 48.22 110 PRO A CA 1
ATOM 836 C C . PRO A 1 110 ? -17.195 -4.947 38.347 1.00 48.22 110 PRO A C 1
ATOM 838 O O . PRO A 1 110 ? -17.468 -4.714 39.522 1.00 48.22 110 PRO A O 1
ATOM 841 N N . ARG A 1 111 ? -16.153 -5.734 38.020 1.00 47.84 111 ARG A N 1
ATOM 842 C CA . ARG A 1 111 ? -15.310 -6.398 39.044 1.00 47.84 111 ARG A CA 1
ATOM 843 C C . ARG A 1 111 ? -14.310 -5.456 39.711 1.00 47.84 111 ARG A C 1
ATOM 845 O O . ARG A 1 111 ? -14.166 -5.501 40.928 1.00 47.84 111 ARG A O 1
ATOM 852 N N . ALA A 1 112 ? -13.706 -4.548 38.947 1.00 50.81 112 ALA A N 1
ATOM 853 C CA . ALA A 1 112 ? -12.720 -3.607 39.479 1.00 50.81 112 ALA A CA 1
ATOM 854 C C . ALA A 1 112 ? -13.308 -2.627 40.519 1.00 50.81 112 ALA A C 1
ATOM 856 O O . ALA A 1 112 ? -12.606 -2.204 41.432 1.00 50.81 112 ALA A O 1
ATOM 857 N N . MET A 1 113 ? -14.604 -2.288 40.430 1.00 50.12 113 MET A N 1
ATOM 858 C CA . MET A 1 113 ? -15.261 -1.411 41.414 1.00 50.12 113 MET A CA 1
ATOM 859 C C . MET A 1 113 ? -15.763 -2.135 42.674 1.00 50.12 113 MET A C 1
ATOM 861 O O . MET A 1 113 ? -15.944 -1.484 43.703 1.00 50.12 113 MET A O 1
ATOM 865 N N . MET A 1 114 ? -15.993 -3.454 42.631 1.00 48.34 114 MET A N 1
ATOM 866 C CA . MET A 1 114 ? -16.396 -4.213 43.825 1.00 48.34 114 MET A CA 1
ATOM 867 C C . MET A 1 114 ? -15.205 -4.591 44.714 1.00 48.34 114 MET A C 1
ATOM 869 O O . MET A 1 114 ? -15.344 -4.567 45.934 1.00 48.34 114 MET A O 1
ATOM 873 N N . GLU A 1 115 ? -14.028 -4.860 44.144 1.00 51.91 115 GLU A N 1
ATOM 874 C CA . GLU A 1 115 ? -12.825 -5.174 44.935 1.00 51.91 115 GLU A CA 1
ATOM 875 C C . GLU A 1 115 ? -12.279 -3.952 45.697 1.00 51.91 115 GLU A C 1
ATOM 877 O O . GLU A 1 115 ? -11.794 -4.091 46.817 1.00 51.91 115 GLU A O 1
ATOM 882 N N . GLY A 1 116 ? -12.448 -2.734 45.166 1.00 50.81 116 GLY A N 1
ATOM 883 C CA . GLY A 1 116 ? -12.061 -1.496 45.859 1.00 50.81 116 GLY A CA 1
ATOM 884 C C . GLY A 1 116 ? -12.949 -1.114 47.054 1.00 50.81 116 GLY A C 1
ATOM 885 O O . GLY A 1 116 ? -12.533 -0.312 47.884 1.00 50.81 116 GLY A O 1
ATOM 886 N N . ARG A 1 117 ? -14.160 -1.681 47.170 1.00 46.00 117 ARG A N 1
ATOM 887 C CA . ARG A 1 117 ? -15.090 -1.442 48.295 1.00 46.00 117 ARG A CA 1
ATOM 888 C C . ARG A 1 117 ? -15.020 -2.492 49.403 1.00 46.00 117 ARG A C 1
ATOM 890 O O . ARG A 1 117 ? -15.623 -2.282 50.447 1.00 46.00 117 ARG A O 1
ATOM 897 N N . ALA A 1 118 ? -14.309 -3.598 49.194 1.00 51.16 118 ALA A N 1
ATOM 898 C CA . ALA A 1 118 ? -14.184 -4.670 50.183 1.00 51.16 118 ALA A CA 1
ATOM 899 C C . ALA A 1 118 ? -13.023 -4.462 51.182 1.00 51.16 118 ALA A C 1
ATOM 901 O O . ALA A 1 118 ? -12.884 -5.257 52.105 1.00 51.16 118 ALA A O 1
ATOM 902 N N . ASN A 1 119 ? -12.218 -3.402 51.016 1.00 51.22 119 ASN A N 1
ATOM 903 C CA . ASN A 1 119 ? -11.043 -3.087 51.846 1.00 51.22 119 ASN A CA 1
ATOM 904 C C . ASN A 1 119 ? -11.129 -1.705 52.538 1.00 51.22 119 ASN A C 1
ATOM 906 O O . ASN A 1 119 ? -10.093 -1.105 52.823 1.00 51.22 119 ASN A O 1
ATOM 910 N N . GLY A 1 120 ? -12.339 -1.175 52.755 1.00 40.09 120 GLY A N 1
ATOM 911 C CA . GLY A 1 120 ? -12.584 0.094 53.458 1.00 40.09 120 GLY A CA 1
ATOM 912 C C . GLY A 1 120 ? -13.311 -0.106 54.777 1.00 40.09 120 GLY A C 1
ATOM 913 O O . GLY A 1 120 ? -14.218 -0.966 54.802 1.00 40.09 120 GLY A O 1
#

Radius of gyration: 27.71 Å; chains: 1; bounding box: 52×18×96 Å

Organism: NCBI:txid1282440

Foldseek 3Di:
DCVLVVVLVVLVVVVVVLVVQLVVLVCQLVVQLVVLVPDDDDDPDPDDDDDPVNVVVVVVVSVVNSVVSSVVSVVSSVVSVVVSVVVVVVSVVCNVVSVVVVCVVVVVVVVVVVVVVVPD

Secondary structure (DSSP, 8-state):
--HHHHHHHHHHHHHHHHHHHHHHHHHHHHHHHHHHHT-------TT-PPPHHHHHHHHHHHHHHHHHHHHHHHHHHHHHHHHHHHHHHHHHHHHHHHHHHHHHHTT-HHHHHHHTTTT-